Protein AF-A0A6B9GBS0-F1 (afdb_monomer)

Structure (mmCIF, N/CA/C/O backbone):
data_AF-A0A6B9GBS0-F1
#
_entry.id   AF-A0A6B9GBS0-F1
#
loop_
_atom_site.group_PDB
_atom_site.id
_atom_site.type_symbol
_atom_site.label_atom_id
_atom_site.label_alt_id
_atom_site.label_comp_id
_atom_site.label_asym_id
_atom_site.label_entity_id
_atom_site.label_seq_id
_atom_site.pdbx_PDB_ins_code
_atom_site.Cartn_x
_atom_site.Cartn_y
_atom_site.Cartn_z
_atom_site.occupancy
_atom_site.B_iso_or_equiv
_atom_site.auth_seq_id
_atom_site.auth_comp_id
_atom_site.auth_asym_id
_atom_site.auth_atom_id
_atom_site.pdbx_PDB_model_num
ATOM 1 N N . MET A 1 1 ? -12.968 0.419 12.316 1.00 88.00 1 MET A N 1
ATOM 2 C CA . MET A 1 1 ? -11.744 0.053 11.575 1.00 88.00 1 MET A CA 1
ATOM 3 C C . MET A 1 1 ? -10.545 0.615 12.312 1.00 88.00 1 MET A C 1
ATOM 5 O O . MET A 1 1 ? -10.670 1.664 12.937 1.00 88.00 1 MET A O 1
ATOM 9 N N . LYS A 1 2 ? -9.431 -0.111 12.292 1.00 95.75 2 LYS A N 1
ATOM 10 C CA . LYS A 1 2 ? -8.123 0.357 12.759 1.00 95.75 2 LYS A CA 1
ATOM 11 C C . LYS A 1 2 ? -7.434 1.111 11.619 1.00 95.75 2 LYS A C 1
ATOM 13 O O . LYS A 1 2 ? -7.877 1.003 10.473 1.00 95.75 2 LYS A O 1
ATOM 18 N N . ALA A 1 3 ? -6.403 1.883 11.944 1.00 97.06 3 ALA A N 1
ATOM 19 C CA . ALA A 1 3 ? -5.655 2.656 10.966 1.00 97.06 3 ALA A CA 1
ATOM 20 C C . ALA A 1 3 ? -4.155 2.382 11.066 1.00 97.06 3 ALA A C 1
ATOM 22 O O . ALA A 1 3 ? -3.639 2.110 12.152 1.00 97.06 3 ALA A O 1
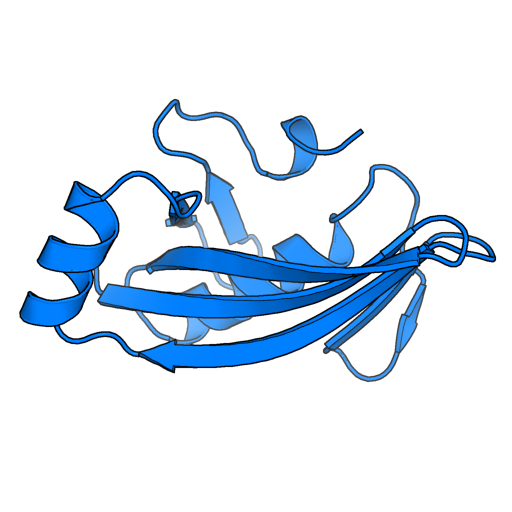ATOM 23 N N . TRP A 1 4 ? -3.479 2.485 9.929 1.00 98.06 4 TRP A N 1
ATOM 24 C CA . TRP A 1 4 ? -2.036 2.357 9.809 1.00 98.06 4 TRP A CA 1
ATOM 25 C C . TRP A 1 4 ? -1.488 3.478 8.938 1.00 98.06 4 TRP A C 1
ATOM 27 O O . TRP A 1 4 ? -2.106 3.844 7.939 1.00 98.06 4 TRP A O 1
ATOM 37 N N . LEU A 1 5 ? -0.322 3.998 9.309 1.00 97.38 5 LEU A N 1
ATOM 38 C CA . LEU A 1 5 ? 0.506 4.797 8.418 1.00 97.38 5 LEU A CA 1
ATOM 39 C C . LEU A 1 5 ? 1.394 3.841 7.632 1.00 97.38 5 LEU A C 1
ATOM 41 O O . LEU A 1 5 ? 2.145 3.067 8.231 1.00 97.38 5 LEU A O 1
ATOM 45 N N . VAL A 1 6 ? 1.298 3.895 6.311 1.00 97.81 6 VAL A N 1
ATOM 46 C CA . VAL A 1 6 ? 2.058 3.032 5.409 1.00 97.81 6 VAL A CA 1
ATOM 47 C C . VAL A 1 6 ? 2.950 3.885 4.530 1.00 97.81 6 VAL A C 1
ATOM 49 O O . VAL A 1 6 ? 2.511 4.917 4.023 1.00 97.81 6 VAL A O 1
ATOM 52 N N . SER A 1 7 ? 4.187 3.435 4.345 1.00 97.62 7 SER A N 1
ATOM 53 C CA . SER A 1 7 ? 5.158 4.067 3.461 1.00 97.62 7 SER A CA 1
ATOM 54 C C . SER A 1 7 ? 5.599 3.108 2.365 1.00 97.62 7 SER A C 1
ATOM 56 O O . SER A 1 7 ? 5.848 1.922 2.609 1.00 97.62 7 SER A O 1
ATOM 58 N N . PHE A 1 8 ? 5.758 3.663 1.171 1.00 97.19 8 PHE A N 1
ATOM 59 C CA . PHE A 1 8 ? 6.397 3.025 0.035 1.00 97.19 8 PHE A CA 1
ATOM 60 C C . PHE A 1 8 ? 7.541 3.906 -0.455 1.00 97.19 8 PHE A C 1
ATOM 62 O O . PHE A 1 8 ? 7.403 5.126 -0.518 1.00 97.19 8 PHE A O 1
ATOM 69 N N . LEU A 1 9 ? 8.654 3.300 -0.846 1.00 96.88 9 LEU A N 1
ATOM 70 C CA . LEU A 1 9 ? 9.625 3.954 -1.711 1.00 96.88 9 LEU A CA 1
ATOM 71 C C . LEU A 1 9 ? 9.214 3.654 -3.150 1.00 96.88 9 LEU A C 1
ATOM 73 O O . LEU A 1 9 ? 8.937 2.506 -3.484 1.00 96.88 9 LEU A O 1
ATOM 77 N N . VAL A 1 10 ? 9.162 4.676 -3.990 1.00 95.81 10 VAL A N 1
ATOM 78 C CA . VAL A 1 10 ? 8.784 4.544 -5.395 1.00 95.81 10 VAL A CA 1
ATOM 79 C C . VAL A 1 10 ? 9.874 5.169 -6.240 1.00 95.81 10 VAL A C 1
ATOM 81 O O . VAL A 1 10 ? 10.184 6.351 -6.078 1.00 95.81 10 VAL A O 1
ATOM 84 N N . GLU A 1 11 ? 10.446 4.382 -7.141 1.00 95.31 11 GLU A N 1
ATOM 85 C CA . GLU A 1 11 ? 11.258 4.889 -8.236 1.00 95.31 11 GLU A CA 1
ATOM 86 C C . GLU A 1 11 ? 10.396 4.980 -9.491 1.00 95.31 11 GLU A C 1
ATOM 88 O O . GLU A 1 11 ? 9.740 4.018 -9.887 1.00 95.31 11 GLU A O 1
ATOM 93 N N . TRP A 1 12 ? 10.410 6.144 -10.130 1.00 93.06 12 TRP A N 1
ATOM 94 C CA . TRP A 1 12 ? 9.787 6.356 -11.428 1.00 93.06 12 TRP A CA 1
ATOM 95 C C . TRP A 1 12 ?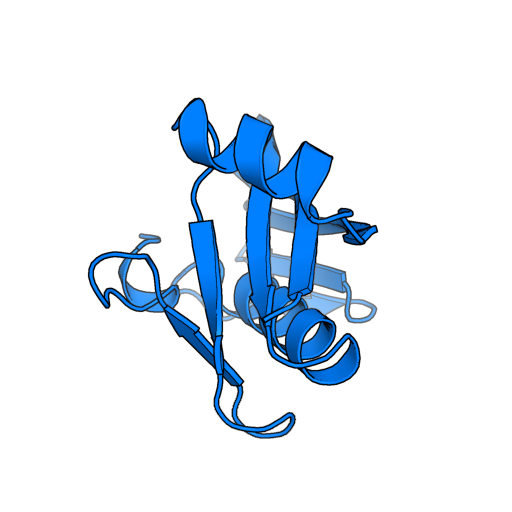 10.779 7.034 -12.358 1.00 93.06 12 TRP A C 1
ATOM 97 O O . TRP A 1 12 ? 11.181 8.177 -12.128 1.00 93.06 12 TRP A O 1
ATOM 107 N N . GLN A 1 13 ? 11.176 6.331 -13.418 1.00 91.88 13 GLN A N 1
ATOM 108 C CA . GLN A 1 13 ? 12.103 6.833 -14.436 1.00 91.88 13 GLN A CA 1
ATOM 109 C C . GLN A 1 13 ? 13.414 7.388 -13.837 1.00 91.88 13 GLN A C 1
ATOM 111 O O . GLN A 1 13 ? 13.931 8.411 -14.288 1.00 91.88 13 GLN A O 1
ATOM 116 N N . GLY A 1 14 ? 13.951 6.709 -12.816 1.00 90.19 14 GLY A N 1
ATOM 117 C CA . GLY A 1 14 ? 15.190 7.090 -12.128 1.00 90.19 14 GLY A CA 1
ATOM 118 C C . GLY A 1 14 ? 15.040 8.173 -11.052 1.00 90.19 14 GLY A C 1
ATOM 119 O O . GLY A 1 14 ? 16.048 8.660 -10.538 1.00 90.19 14 GLY A O 1
ATOM 120 N N . VAL A 1 15 ? 13.812 8.574 -10.708 1.00 94.19 15 VAL A N 1
ATOM 121 C CA . VAL A 1 15 ? 13.532 9.492 -9.594 1.00 94.19 15 VAL A CA 1
ATOM 122 C C . VAL A 1 15 ? 12.911 8.717 -8.440 1.00 94.19 15 VAL A C 1
ATOM 124 O O . VAL A 1 15 ? 11.830 8.154 -8.589 1.00 94.19 15 VAL A O 1
ATOM 127 N N . CYS A 1 16 ? 13.571 8.726 -7.281 1.00 95.19 16 CYS A N 1
ATOM 128 C CA . CYS A 1 16 ? 13.066 8.103 -6.060 1.00 95.19 16 CYS A CA 1
ATOM 129 C C . CYS A 1 16 ? 12.246 9.096 -5.226 1.00 95.19 16 CYS A C 1
ATOM 131 O O . CYS A 1 16 ? 12.659 10.239 -5.018 1.00 95.19 16 CYS A O 1
ATOM 133 N N . SER A 1 17 ? 11.118 8.638 -4.692 1.00 95.31 17 SER A N 1
ATOM 134 C CA . SER A 1 17 ? 10.256 9.404 -3.791 1.00 95.31 17 SER A CA 1
ATOM 135 C C . SER A 1 17 ? 9.613 8.500 -2.744 1.00 95.31 17 SER A C 1
ATOM 137 O O . SER A 1 17 ? 9.385 7.318 -2.996 1.00 95.31 17 SER A O 1
ATOM 139 N N . GLU A 1 18 ? 9.333 9.048 -1.563 1.00 96.19 18 GLU A N 1
ATOM 140 C CA . GLU A 1 18 ? 8.602 8.334 -0.517 1.00 96.19 18 GLU A CA 1
ATOM 141 C C . GLU A 1 18 ? 7.113 8.691 -0.592 1.00 96.19 18 GLU A C 1
ATOM 143 O O . GLU A 1 18 ? 6.735 9.863 -0.641 1.00 96.19 18 GLU A O 1
ATOM 148 N N . HIS A 1 19 ? 6.268 7.666 -0.625 1.00 95.50 19 HIS A N 1
ATOM 149 C CA . HIS A 1 19 ? 4.820 7.774 -0.690 1.00 95.50 19 HIS A CA 1
ATOM 150 C C . HIS A 1 19 ? 4.204 7.272 0.607 1.00 95.50 19 HIS A C 1
ATOM 152 O O . HIS A 1 19 ? 4.311 6.093 0.937 1.00 95.50 19 HIS A O 1
ATOM 158 N N . HIS A 1 20 ? 3.516 8.167 1.309 1.00 95.88 20 HIS A N 1
ATOM 159 C CA . HIS A 1 20 ? 2.834 7.863 2.558 1.00 95.88 20 HIS A CA 1
ATOM 160 C C . HIS A 1 20 ? 1.322 7.851 2.359 1.00 95.88 20 HIS A C 1
ATOM 162 O O . HIS A 1 20 ? 0.768 8.772 1.758 1.00 95.88 20 HIS A O 1
ATOM 168 N N . VAL A 1 21 ? 0.653 6.839 2.903 1.00 95.62 21 VAL A N 1
ATOM 169 C CA . VAL A 1 21 ? -0.807 6.702 2.858 1.00 95.62 21 VAL A CA 1
ATOM 170 C C . VAL A 1 21 ? -1.353 6.257 4.210 1.00 95.62 21 VAL A C 1
ATOM 172 O O . VAL A 1 21 ? -0.670 5.593 4.993 1.00 95.62 21 VAL A O 1
ATOM 175 N N . LEU A 1 22 ? -2.607 6.612 4.481 1.00 96.88 22 LEU A N 1
ATOM 176 C CA . LEU A 1 22 ? -3.365 6.049 5.591 1.00 96.88 22 LEU A CA 1
ATOM 177 C C . LEU A 1 22 ? -4.162 4.848 5.099 1.00 96.88 22 LEU A C 1
ATOM 179 O O . LEU A 1 22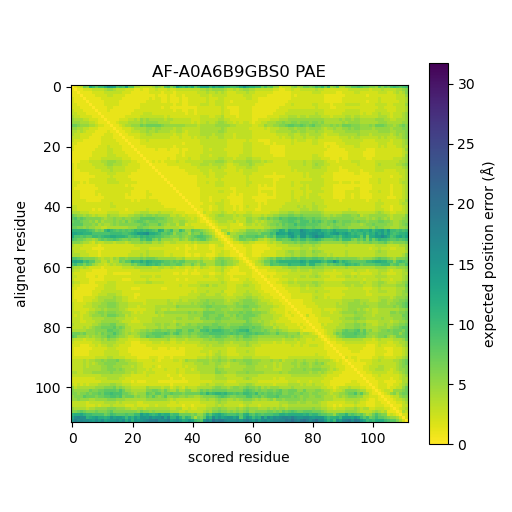 ? -4.965 4.963 4.176 1.00 96.88 22 LEU A O 1
ATOM 183 N N . ILE A 1 23 ? -3.979 3.710 5.759 1.00 97.56 23 ILE A N 1
ATOM 184 C CA . ILE A 1 23 ? -4.740 2.492 5.498 1.00 97.56 23 ILE A CA 1
ATOM 185 C C . ILE A 1 23 ? -5.741 2.274 6.619 1.00 97.56 23 ILE A C 1
ATOM 187 O O . ILE A 1 23 ? -5.368 2.264 7.790 1.00 97.56 23 ILE A O 1
ATOM 191 N N . ARG A 1 24 ? -7.011 2.064 6.271 1.00 97.31 24 ARG A N 1
ATOM 192 C CA . ARG A 1 24 ? -8.070 1.630 7.186 1.00 97.31 24 ARG A CA 1
ATOM 193 C C . ARG A 1 24 ? -8.459 0.192 6.900 1.00 97.31 24 ARG A C 1
ATOM 195 O O . ARG A 1 24 ? -8.726 -0.156 5.763 1.00 97.31 24 ARG A O 1
ATOM 202 N N . SER A 1 25 ? -8.538 -0.636 7.934 1.00 97.62 25 SER A N 1
ATOM 203 C CA . SER A 1 25 ? -8.933 -2.045 7.803 1.00 97.62 25 SER A CA 1
ATOM 204 C C . SER A 1 25 ? -9.561 -2.570 9.097 1.00 97.62 25 SER A C 1
ATOM 206 O O . SER A 1 25 ? -9.553 -1.900 10.138 1.00 97.62 25 SER A O 1
ATOM 208 N N . HIS A 1 26 ? -10.144 -3.764 9.047 1.00 95.62 26 HIS A N 1
ATOM 209 C CA . HIS A 1 26 ? -10.707 -4.435 10.222 1.00 95.62 26 HIS A CA 1
ATOM 210 C C . HIS A 1 26 ? -9.611 -4.947 11.165 1.00 95.62 26 HIS A C 1
ATOM 212 O O . HIS A 1 26 ? -9.684 -4.737 12.382 1.00 95.62 26 HIS A O 1
ATOM 218 N N . ASP A 1 27 ? -8.562 -5.535 10.600 1.00 96.06 27 ASP A N 1
ATOM 219 C CA . ASP A 1 27 ? -7.443 -6.142 11.311 1.00 96.06 27 ASP A CA 1
ATOM 220 C C . ASP A 1 27 ? -6.128 -5.961 10.535 1.00 96.06 27 ASP A C 1
ATOM 222 O O . ASP A 1 27 ? -6.103 -5.379 9.449 1.00 96.06 27 ASP A O 1
ATOM 226 N N . SER A 1 28 ? -5.023 -6.369 11.162 1.00 96.25 28 SER A N 1
ATOM 227 C CA . SER A 1 28 ? -3.680 -6.222 10.599 1.00 96.25 28 SER A CA 1
ATOM 228 C C . SER A 1 28 ? -3.434 -7.149 9.418 1.00 96.25 28 SER A C 1
ATOM 230 O O . SER A 1 28 ? -2.777 -6.725 8.481 1.00 96.25 28 SER A O 1
ATOM 232 N N . GLU A 1 29 ? -3.985 -8.364 9.432 1.00 96.81 29 GLU A N 1
ATOM 233 C CA . GLU A 1 29 ? -3.795 -9.343 8.357 1.00 96.81 29 GLU A CA 1
ATOM 234 C C . GLU A 1 29 ? -4.382 -8.815 7.047 1.00 96.81 29 GLU A C 1
ATOM 236 O O . GLU A 1 29 ? -3.694 -8.741 6.029 1.00 96.81 29 GLU A O 1
ATOM 241 N N . LEU A 1 30 ? -5.628 -8.343 7.088 1.00 97.50 30 LEU A N 1
ATOM 242 C CA . LEU A 1 30 ? -6.271 -7.766 5.918 1.00 97.50 30 LEU A CA 1
ATOM 243 C C . LEU A 1 30 ? -5.581 -6.467 5.482 1.00 97.50 30 LEU A C 1
ATOM 245 O O . LEU A 1 30 ? -5.462 -6.208 4.289 1.00 97.50 30 LEU A O 1
ATOM 249 N N . ALA A 1 31 ? -5.109 -5.649 6.428 1.00 97.62 31 ALA A N 1
ATOM 250 C CA . ALA A 1 31 ? -4.360 -4.438 6.098 1.00 97.62 31 ALA A CA 1
ATOM 251 C C . ALA A 1 31 ? -3.030 -4.748 5.388 1.00 97.62 31 ALA A C 1
ATOM 253 O O . ALA A 1 31 ? -2.737 -4.119 4.375 1.00 97.62 31 ALA A O 1
ATOM 254 N N . GLU A 1 32 ? -2.261 -5.724 5.875 1.00 96.50 32 GLU A N 1
ATOM 255 C CA . GLU A 1 32 ? -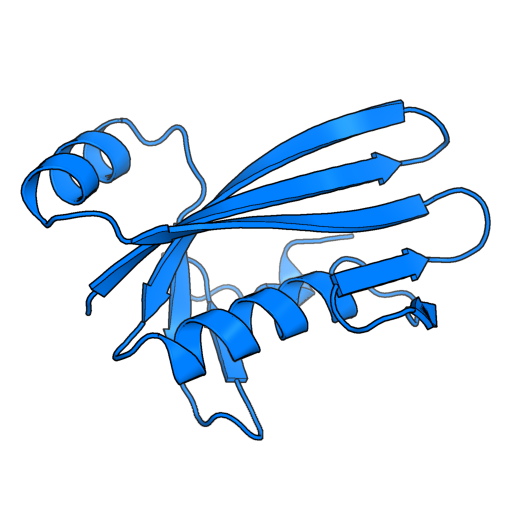0.998 -6.159 5.269 1.00 96.50 32 GLU A CA 1
ATOM 256 C C . GLU A 1 32 ? -1.229 -6.680 3.853 1.00 96.50 32 GLU A C 1
ATOM 258 O O . GLU A 1 32 ? -0.603 -6.206 2.909 1.00 96.50 32 GLU A O 1
ATOM 263 N N . VAL A 1 33 ? -2.191 -7.586 3.676 1.00 96.44 33 VAL A N 1
ATOM 264 C CA . VAL A 1 33 ? -2.546 -8.108 2.353 1.00 96.44 33 VAL A CA 1
ATOM 265 C C . VAL A 1 33 ? -2.981 -6.986 1.405 1.00 96.44 33 VAL A C 1
ATOM 267 O O . VAL A 1 33 ? -2.568 -6.973 0.247 1.00 96.44 33 VAL A O 1
ATOM 270 N N . GLY A 1 34 ? -3.774 -6.022 1.881 1.00 96.75 34 GLY A N 1
ATOM 271 C CA . GLY A 1 34 ? -4.163 -4.857 1.086 1.00 96.75 34 GLY A CA 1
ATOM 272 C C . GLY A 1 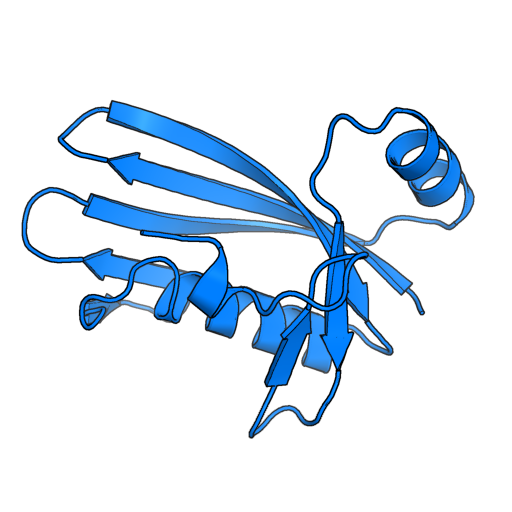34 ? -2.970 -4.010 0.650 1.00 96.75 34 GLY A C 1
ATOM 273 O O . GLY A 1 34 ? -2.898 -3.604 -0.504 1.00 96.75 34 GLY A O 1
ATOM 274 N N . VAL A 1 35 ? -2.000 -3.788 1.536 1.00 96.62 35 VAL A N 1
ATOM 275 C CA . VAL A 1 35 ? -0.756 -3.060 1.234 1.00 96.62 35 VAL A CA 1
ATOM 276 C C . VAL A 1 35 ? 0.092 -3.805 0.201 1.00 96.62 35 VAL A C 1
ATOM 278 O O . VAL A 1 35 ? 0.590 -3.188 -0.742 1.00 96.62 35 VAL A O 1
ATOM 281 N N . MET A 1 36 ? 0.213 -5.129 0.326 1.00 95.50 36 MET A N 1
ATOM 282 C CA . MET A 1 36 ? 0.910 -5.953 -0.667 1.00 95.50 36 MET A CA 1
ATOM 283 C C . MET A 1 36 ? 0.203 -5.913 -2.022 1.00 95.50 36 MET A C 1
ATOM 285 O O . MET A 1 36 ? 0.851 -5.806 -3.061 1.00 95.50 36 MET A O 1
ATOM 289 N N . HIS A 1 37 ? -1.132 -5.951 -2.017 1.00 95.19 37 HIS A N 1
ATOM 290 C CA . HIS A 1 37 ? -1.934 -5.774 -3.223 1.00 95.19 37 HIS A CA 1
ATOM 291 C C . HIS A 1 37 ? -1.642 -4.422 -3.870 1.00 95.19 37 HIS A C 1
ATOM 293 O O . HIS A 1 37 ? -1.259 -4.393 -5.034 1.00 95.19 37 HIS A O 1
ATOM 299 N N . MET A 1 38 ? -1.689 -3.319 -3.113 1.00 95.69 38 MET A N 1
ATOM 300 C CA . MET A 1 38 ? -1.362 -1.984 -3.633 1.00 95.69 38 MET A CA 1
ATOM 301 C C . MET A 1 38 ? 0.003 -1.935 -4.323 1.00 95.69 38 MET A C 1
ATOM 303 O O . MET A 1 38 ? 0.116 -1.345 -5.395 1.00 95.69 38 MET A O 1
ATOM 307 N N . GLY A 1 39 ? 1.020 -2.566 -3.728 1.00 94.94 39 GLY A N 1
ATOM 308 C CA . GLY A 1 39 ? 2.355 -2.682 -4.310 1.00 94.94 39 GLY A CA 1
ATOM 309 C C . GLY A 1 39 ? 2.378 -3.458 -5.628 1.00 94.94 39 GLY A C 1
ATOM 310 O O . GLY A 1 39 ? 2.964 -2.989 -6.600 1.00 94.94 39 GLY A O 1
ATOM 311 N N . ARG A 1 40 ? 1.686 -4.604 -5.698 1.00 93.50 40 ARG A N 1
ATOM 312 C CA . ARG A 1 40 ? 1.581 -5.447 -6.908 1.00 93.50 40 ARG A CA 1
ATOM 313 C C . ARG A 1 40 ? 0.913 -4.745 -8.080 1.00 93.50 40 ARG A C 1
ATOM 315 O O . ARG A 1 40 ? 1.313 -4.946 -9.221 1.00 93.50 40 ARG A O 1
ATOM 322 N N . VAL A 1 41 ? -0.120 -3.961 -7.795 1.00 93.62 41 VAL A N 1
ATOM 323 C CA . VAL A 1 41 ? -0.929 -3.256 -8.799 1.00 93.62 41 VAL A CA 1
ATOM 324 C C . VAL A 1 41 ? -0.670 -1.750 -8.778 1.00 93.62 41 VAL A C 1
ATOM 326 O O . VAL A 1 41 ? -1.553 -0.956 -9.091 1.00 93.62 41 VAL A O 1
ATOM 329 N N . TRP A 1 42 ? 0.542 -1.342 -8.387 1.00 94.00 42 TRP A N 1
ATOM 330 C CA . TRP A 1 42 ? 0.909 0.072 -8.307 1.00 94.00 42 TRP A CA 1
ATOM 331 C C . TRP A 1 42 ? 0.840 0.777 -9.662 1.00 94.00 42 TRP A C 1
ATOM 333 O O . TRP A 1 42 ? 0.470 1.943 -9.719 1.00 94.00 42 TRP A O 1
ATOM 343 N N . TRP A 1 43 ? 1.160 0.069 -10.745 1.00 91.62 43 TRP A N 1
ATOM 344 C CA . TRP A 1 43 ? 0.895 0.492 -12.120 1.00 91.62 43 TRP A CA 1
ATOM 345 C C . TRP A 1 43 ? 0.120 -0.587 -12.867 1.00 91.62 43 TRP A C 1
ATOM 347 O O . TRP A 1 43 ? 0.090 -1.748 -12.462 1.00 91.62 43 TRP A O 1
ATOM 357 N N . ARG A 1 44 ? -0.478 -0.212 -14.004 1.00 86.69 44 ARG A N 1
ATOM 358 C CA . ARG A 1 44 ? -1.237 -1.147 -14.853 1.00 86.69 44 ARG A CA 1
ATOM 359 C C . ARG A 1 44 ? -0.380 -2.213 -15.536 1.00 86.69 44 ARG A C 1
ATOM 361 O O . ARG A 1 44 ? -0.924 -3.182 -16.062 1.00 86.69 44 ARG A O 1
ATOM 368 N N . SER A 1 45 ? 0.934 -2.019 -15.602 1.00 86.38 45 SER A N 1
ATOM 369 C CA . SER A 1 45 ? 1.851 -3.030 -16.119 1.00 86.38 45 SER A CA 1
ATOM 370 C C . SER A 1 45 ? 2.004 -4.187 -15.137 1.00 86.38 45 SER A C 1
ATOM 372 O O . SER A 1 45 ? 1.901 -4.019 -13.927 1.00 86.38 45 SER A O 1
ATOM 374 N N . GLU A 1 46 ? 2.285 -5.375 -15.667 1.00 87.38 46 GLU A N 1
ATOM 375 C CA . GLU A 1 46 ? 2.558 -6.541 -14.834 1.00 87.38 46 GLU A CA 1
ATOM 376 C C . GLU A 1 46 ? 3.828 -6.313 -14.004 1.00 87.38 46 GLU A C 1
ATOM 378 O O . GLU A 1 46 ? 4.907 -6.046 -14.547 1.00 87.38 46 GLU A O 1
ATOM 383 N N . ALA A 1 47 ? 3.681 -6.412 -12.684 1.00 91.62 47 ALA A N 1
ATOM 384 C CA . ALA A 1 47 ? 4.791 -6.363 -11.753 1.00 91.62 47 ALA A CA 1
ATOM 385 C C . ALA A 1 47 ? 5.576 -7.673 -11.779 1.00 91.62 47 ALA A C 1
ATOM 387 O O . ALA A 1 47 ? 5.013 -8.766 -11.693 1.00 91.62 47 ALA A O 1
ATOM 388 N N . ARG A 1 48 ? 6.902 -7.566 -11.773 1.00 90.88 48 ARG A N 1
ATOM 389 C CA . ARG A 1 48 ? 7.767 -8.660 -11.345 1.00 90.88 48 ARG A CA 1
ATOM 390 C C . ARG A 1 48 ? 8.041 -8.503 -9.855 1.00 90.88 48 ARG A C 1
ATOM 392 O O . ARG A 1 48 ? 8.733 -7.577 -9.447 1.00 90.88 48 ARG A O 1
ATOM 399 N N . GLU A 1 49 ? 7.515 -9.425 -9.063 1.00 85.81 49 GLU A N 1
ATOM 400 C CA . GLU A 1 49 ? 7.704 -9.442 -7.612 1.00 85.81 49 GLU A CA 1
ATOM 401 C C . GLU A 1 49 ? 9.048 -10.066 -7.215 1.00 85.81 49 GLU A C 1
ATOM 403 O O . GLU A 1 49 ? 9.474 -11.080 -7.778 1.00 85.81 49 GLU A O 1
ATOM 408 N N . SER A 1 50 ? 9.689 -9.476 -6.209 1.00 80.81 50 SER A N 1
ATOM 409 C CA . SER A 1 50 ? 10.805 -10.055 -5.465 1.00 80.81 50 SER A CA 1
ATOM 410 C C . SER A 1 50 ? 10.506 -9.941 -3.974 1.00 80.81 50 SER A C 1
ATOM 412 O O . SER A 1 50 ? 10.108 -8.883 -3.496 1.00 80.81 50 SER A O 1
ATOM 414 N N . ASP A 1 51 ? 10.697 -11.032 -3.236 1.00 79.06 51 ASP A N 1
ATOM 415 C CA . ASP A 1 51 ? 10.639 -11.067 -1.765 1.00 79.06 51 ASP A CA 1
ATOM 416 C C . ASP A 1 51 ? 9.339 -10.542 -1.120 1.00 79.06 51 ASP A C 1
ATOM 418 O O . ASP A 1 51 ? 9.307 -10.224 0.065 1.00 79.06 51 ASP A O 1
ATOM 422 N N . GLY A 1 52 ? 8.242 -10.469 -1.878 1.00 83.62 52 GLY A N 1
ATOM 423 C CA . GLY A 1 52 ? 6.916 -10.113 -1.374 1.00 83.62 52 GLY A CA 1
ATOM 424 C C . GLY A 1 52 ? 6.683 -8.627 -1.107 1.00 83.62 52 GLY A C 1
ATOM 425 O O . GLY A 1 52 ? 5.533 -8.218 -1.092 1.00 83.62 52 GLY A O 1
ATOM 426 N N . CYS A 1 53 ? 7.724 -7.816 -0.924 1.00 91.38 53 CYS A N 1
ATOM 427 C CA . CYS A 1 53 ? 7.622 -6.386 -0.599 1.00 91.38 53 CYS A CA 1
ATOM 428 C C . CYS A 1 53 ? 8.275 -5.465 -1.639 1.00 91.38 53 CYS A C 1
ATOM 430 O O . CYS A 1 53 ? 8.371 -4.256 -1.414 1.00 91.38 53 CYS A O 1
ATOM 432 N N . TYR A 1 54 ? 8.745 -6.031 -2.753 1.00 95.38 54 TYR A N 1
ATOM 433 C CA . TYR A 1 54 ? 9.383 -5.309 -3.843 1.00 95.38 54 TYR A CA 1
ATOM 434 C C . TYR A 1 54 ? 8.774 -5.701 -5.192 1.00 95.38 54 TYR A C 1
ATOM 436 O O . TYR A 1 54 ? 8.679 -6.885 -5.525 1.00 95.38 54 TYR A O 1
ATOM 444 N N . TRP A 1 55 ? 8.390 -4.701 -5.983 1.00 95.81 55 TRP A N 1
ATOM 445 C CA . TRP A 1 55 ? 7.740 -4.875 -7.277 1.00 95.81 55 TRP A CA 1
ATOM 446 C C . TRP A 1 55 ? 8.421 -4.032 -8.349 1.00 95.81 55 TRP A C 1
ATOM 448 O O . TRP A 1 55 ? 8.430 -2.804 -8.272 1.00 95.81 55 TRP A O 1
ATOM 458 N N . CYS A 1 56 ? 8.949 -4.706 -9.370 1.00 94.56 56 CYS A N 1
ATOM 459 C CA . CYS A 1 56 ? 9.538 -4.072 -10.542 1.00 94.56 56 CYS A CA 1
ATOM 460 C C . CYS A 1 56 ? 8.522 -3.965 -11.673 1.00 94.56 56 CYS A C 1
ATOM 462 O O . CYS A 1 56 ? 7.937 -4.963 -12.097 1.00 94.56 56 CYS A O 1
ATOM 464 N N . PHE A 1 57 ? 8.405 -2.780 -12.253 1.00 92.81 57 PHE A N 1
ATOM 465 C CA . PHE A 1 57 ? 7.515 -2.484 -13.366 1.00 92.81 57 PHE A CA 1
ATOM 466 C C . PHE A 1 57 ? 8.340 -2.073 -14.589 1.00 92.81 57 PHE A C 1
ATOM 468 O O . PHE A 1 57 ? 8.640 -0.907 -14.842 1.00 92.81 57 PHE A O 1
ATOM 475 N N . GLY A 1 58 ? 8.726 -3.061 -15.395 1.00 88.25 58 GLY A N 1
ATOM 476 C CA . GLY A 1 58 ? 9.590 -2.828 -16.551 1.00 88.25 58 GLY A CA 1
ATOM 477 C C . GLY A 1 58 ? 11.059 -2.655 -16.153 1.00 88.25 58 GLY A C 1
ATOM 478 O O . GLY A 1 58 ? 11.613 -3.520 -15.483 1.00 88.25 58 GLY A O 1
ATOM 479 N N . ARG A 1 59 ? 11.729 -1.605 -16.654 1.00 82.75 59 ARG A N 1
ATOM 480 C CA . ARG A 1 59 ? 13.187 -1.414 -16.472 1.00 82.75 59 ARG A CA 1
ATOM 481 C C . ARG A 1 59 ? 13.592 -0.280 -15.530 1.00 82.75 59 ARG A C 1
ATOM 483 O O . ARG A 1 59 ? 14.763 -0.231 -15.174 1.00 82.75 59 ARG A O 1
ATOM 490 N N . CYS A 1 60 ? 12.695 0.656 -15.228 1.00 85.62 60 CYS A N 1
ATOM 491 C CA . CYS A 1 60 ? 13.050 1.916 -14.559 1.00 85.62 60 CYS A CA 1
ATOM 492 C C . CYS A 1 60 ? 12.001 2.376 -13.539 1.00 85.62 60 CYS A C 1
ATOM 494 O O . CYS A 1 60 ? 12.019 3.543 -13.153 1.00 85.62 60 CYS A O 1
ATOM 496 N N . ASN A 1 61 ? 11.050 1.506 -13.192 1.00 93.25 61 ASN A N 1
ATOM 497 C CA . ASN A 1 61 ? 9.984 1.827 -12.258 1.00 93.25 61 ASN A CA 1
ATOM 498 C C . ASN A 1 61 ? 9.886 0.708 -11.238 1.00 93.25 61 ASN A C 1
ATOM 500 O O . ASN A 1 61 ? 9.760 -0.455 -11.618 1.00 93.25 61 ASN A O 1
ATOM 504 N N . ASP A 1 62 ? 9.908 1.074 -9.973 1.00 94.81 62 ASP A N 1
ATOM 505 C CA . ASP A 1 62 ? 10.066 0.141 -8.877 1.00 94.81 62 ASP A CA 1
ATOM 506 C C . ASP A 1 62 ? 9.289 0.644 -7.659 1.00 94.81 62 ASP A C 1
ATOM 508 O O . ASP A 1 62 ? 9.201 1.849 -7.412 1.00 94.81 62 ASP A O 1
ATOM 512 N N . VAL A 1 63 ? 8.711 -0.281 -6.897 1.00 95.94 63 VAL A N 1
ATOM 513 C CA . VAL A 1 63 ? 7.957 0.013 -5.674 1.00 95.94 63 VAL A CA 1
ATOM 514 C C . VAL A 1 63 ? 8.440 -0.902 -4.573 1.00 95.94 63 VAL A C 1
ATOM 516 O O . VAL A 1 63 ? 8.414 -2.122 -4.721 1.00 95.94 63 VAL A O 1
ATOM 519 N N . TRP A 1 64 ? 8.821 -0.320 -3.445 1.00 96.25 64 TRP A N 1
ATOM 520 C CA . TRP A 1 64 ? 9.186 -1.049 -2.241 1.00 96.25 64 TRP A CA 1
ATOM 521 C C . TRP A 1 64 ? 8.254 -0.657 -1.112 1.00 96.25 64 TRP A C 1
ATOM 523 O O . TRP A 1 64 ? 8.163 0.516 -0.753 1.00 96.25 64 TRP A O 1
ATOM 533 N N . PHE A 1 65 ? 7.604 -1.637 -0.503 1.00 96.56 65 PHE A N 1
ATOM 534 C CA . PHE A 1 65 ? 6.969 -1.439 0.790 1.00 96.56 65 PHE A CA 1
ATOM 535 C C . PHE A 1 65 ? 8.054 -1.258 1.863 1.00 96.56 65 PHE A C 1
ATOM 537 O O . PHE A 1 65 ? 8.947 -2.097 1.986 1.00 96.56 65 PHE A O 1
ATOM 544 N N . THR A 1 66 ? 7.997 -0.162 2.631 1.00 95.88 66 THR A N 1
ATOM 545 C CA . THR A 1 66 ? 9.038 0.164 3.623 1.00 95.88 66 THR A CA 1
ATOM 546 C C . THR A 1 66 ? 8.556 0.027 5.059 1.00 95.88 66 THR A C 1
ATOM 548 O O . THR A 1 66 ? 9.255 -0.566 5.880 1.00 95.88 66 THR A O 1
ATOM 551 N N . THR A 1 67 ? 7.383 0.568 5.393 1.00 96.31 67 THR A N 1
ATOM 552 C CA . THR A 1 67 ? 6.883 0.544 6.771 1.00 96.31 67 THR A CA 1
ATOM 553 C C . THR A 1 67 ? 5.368 0.497 6.840 1.00 96.31 67 THR A C 1
ATOM 555 O O . THR A 1 67 ? 4.675 1.060 5.993 1.00 96.31 67 THR A O 1
ATOM 558 N N . MET A 1 68 ? 4.863 -0.125 7.903 1.00 97.06 68 MET A N 1
ATOM 559 C CA . MET A 1 68 ? 3.457 -0.120 8.284 1.00 97.06 68 MET A CA 1
ATOM 560 C C . MET A 1 68 ? 3.364 0.024 9.798 1.00 97.06 68 MET A C 1
ATOM 562 O O . MET A 1 68 ? 3.730 -0.876 10.552 1.00 97.06 68 MET A O 1
ATOM 566 N N . LEU A 1 69 ? 2.884 1.179 10.246 1.00 97.00 69 LEU A N 1
ATOM 567 C CA . LEU A 1 69 ? 2.833 1.540 11.656 1.00 97.00 69 LEU A CA 1
ATOM 568 C C . LEU A 1 69 ? 1.377 1.640 12.111 1.00 97.00 69 LEU A C 1
ATOM 570 O O . LEU A 1 69 ? 0.622 2.418 11.526 1.00 97.00 69 LEU A O 1
ATOM 574 N N . PRO A 1 70 ? 0.951 0.883 13.138 1.00 97.12 70 PRO A N 1
ATOM 575 C CA . PRO A 1 70 ? -0.396 1.014 13.676 1.00 97.12 70 PRO A CA 1
ATOM 576 C C . PRO A 1 70 ? -0.568 2.389 14.323 1.00 97.12 70 PRO A C 1
ATOM 578 O O . PRO A 1 70 ? 0.259 2.810 15.129 1.00 97.12 70 PRO A O 1
ATOM 581 N N . LEU A 1 71 ? -1.672 3.061 14.003 1.00 96.25 71 LEU A N 1
ATOM 582 C CA . LEU A 1 71 ? -2.004 4.366 14.558 1.00 96.25 71 LEU A CA 1
ATOM 583 C C . LEU A 1 71 ? -3.085 4.237 15.640 1.00 96.25 71 LEU A C 1
ATOM 585 O O . LEU A 1 71 ? -4.138 3.630 15.404 1.00 96.25 71 LEU A O 1
ATOM 589 N N . PRO A 1 72 ? -2.894 4.842 16.823 1.00 95.06 72 PRO A N 1
ATOM 590 C CA . PRO A 1 72 ? -3.963 4.984 17.794 1.00 95.06 72 PRO A CA 1
ATOM 591 C C . PRO A 1 72 ? -5.059 5.931 17.261 1.00 95.06 72 PRO A C 1
ATOM 593 O O . PRO A 1 72 ? -4.804 6.779 16.395 1.00 95.06 72 PRO A O 1
ATOM 596 N N . PRO A 1 73 ? -6.293 5.852 17.799 1.00 92.38 73 PRO A N 1
ATOM 597 C CA . PRO A 1 73 ? -7.405 6.693 17.348 1.00 92.38 73 PRO A CA 1
ATOM 598 C C . PRO A 1 73 ? -7.130 8.203 17.422 1.00 92.38 73 PRO A C 1
ATOM 600 O O . PRO A 1 73 ? -7.599 8.949 16.565 1.00 92.38 73 PRO A O 1
ATOM 603 N N . SER A 1 74 ? -6.354 8.655 18.413 1.00 92.94 74 SER A N 1
ATOM 604 C CA . SER A 1 74 ? -5.986 10.067 18.582 1.00 92.94 74 SER A CA 1
ATOM 605 C C . SER A 1 74 ? -5.109 10.588 17.443 1.00 92.94 74 SER A C 1
ATOM 607 O O . SER A 1 74 ? -5.389 11.652 16.899 1.00 92.94 74 SER A O 1
ATOM 609 N N . GLU A 1 75 ? -4.079 9.837 17.049 1.00 93.25 75 GLU A N 1
ATOM 610 C CA . GLU A 1 75 ? -3.177 10.214 15.950 1.00 93.25 75 GLU A CA 1
ATOM 611 C C . GLU A 1 75 ? -3.888 10.123 14.604 1.00 93.25 75 GLU A C 1
ATOM 613 O O . GLU A 1 75 ? -3.793 11.031 13.782 1.00 93.25 75 GLU A O 1
ATOM 618 N N . THR A 1 76 ? -4.688 9.072 14.423 1.00 90.69 76 THR A N 1
ATOM 619 C CA . THR A 1 76 ? -5.516 8.889 13.228 1.00 90.69 76 THR A CA 1
ATOM 620 C C . THR A 1 76 ? -6.441 10.088 13.005 1.00 90.69 76 THR A C 1
ATOM 622 O O . THR A 1 76 ? -6.524 10.604 11.895 1.00 90.69 76 THR A O 1
ATOM 625 N N . GLY A 1 77 ? -7.123 10.557 14.058 1.00 89.25 77 GLY A N 1
ATOM 626 C CA . GLY A 1 77 ? -8.023 11.708 13.969 1.00 89.25 77 GLY A CA 1
ATOM 627 C C . GLY A 1 77 ? -7.309 12.994 13.547 1.00 89.25 77 GLY A C 1
ATOM 628 O O . GLY A 1 77 ? -7.835 13.745 12.725 1.00 89.25 77 GLY A O 1
ATOM 629 N N . VAL A 1 78 ? -6.094 13.223 14.055 1.00 90.44 78 VAL A N 1
ATOM 630 C CA . VAL A 1 78 ? -5.262 14.369 13.657 1.00 90.44 78 VAL A CA 1
ATOM 631 C C . VAL A 1 78 ? -4.848 14.251 12.191 1.00 90.44 78 VAL A C 1
ATOM 633 O O . VAL A 1 78 ? -5.070 15.187 11.430 1.00 90.44 78 VAL A O 1
ATOM 636 N N . LEU A 1 79 ? -4.303 13.105 11.775 1.00 90.44 79 LEU A N 1
ATOM 637 C CA . LEU A 1 79 ? -3.798 12.909 10.414 1.00 90.44 79 LEU A CA 1
ATOM 638 C C . LEU A 1 79 ? -4.909 12.990 9.359 1.00 90.44 79 LEU A C 1
ATOM 640 O O . LEU A 1 79 ? -4.750 13.710 8.375 1.00 90.44 79 LEU A O 1
ATOM 644 N N . THR A 1 80 ? -6.060 12.346 9.590 1.00 87.81 80 THR A N 1
ATOM 645 C CA . THR A 1 80 ? -7.220 12.447 8.687 1.00 87.81 80 THR A CA 1
ATOM 646 C C . THR A 1 80 ? -7.707 13.901 8.562 1.00 87.81 80 THR A C 1
ATOM 648 O O . THR A 1 80 ? -8.090 14.329 7.477 1.00 87.81 80 THR A O 1
ATOM 651 N N . SER A 1 81 ? -7.657 14.698 9.639 1.00 88.88 81 SER A N 1
ATOM 652 C CA . SER A 1 81 ? -8.131 16.096 9.620 1.00 88.88 81 SER A CA 1
ATOM 653 C C . SER A 1 81 ? -7.232 17.049 8.827 1.00 88.88 81 SER A C 1
ATOM 655 O O . SER A 1 81 ? -7.677 18.130 8.447 1.00 88.88 81 SER A O 1
ATOM 657 N N . LEU A 1 82 ? -5.970 16.679 8.599 1.00 88.06 82 LEU A N 1
ATOM 658 C CA . LEU A 1 82 ? -4.999 17.517 7.895 1.00 88.06 82 LEU A CA 1
ATOM 659 C C . LEU A 1 82 ? -5.042 17.345 6.367 1.00 88.06 82 LEU A C 1
ATOM 661 O O . LEU A 1 82 ? -4.472 18.173 5.664 1.00 88.06 82 LEU A O 1
ATOM 665 N N . VAL A 1 83 ? -5.715 16.304 5.857 1.00 84.69 83 VAL A N 1
ATOM 666 C CA . VAL A 1 83 ? -5.999 16.085 4.419 1.00 84.69 83 VAL A CA 1
ATOM 667 C C . VAL A 1 83 ? -4.748 16.119 3.515 1.00 84.69 83 VAL A C 1
ATOM 669 O O . VAL A 1 83 ? -4.826 16.464 2.341 1.00 84.69 83 VAL A O 1
ATOM 672 N N . PHE A 1 84 ? -3.572 15.784 4.055 1.00 86.81 84 PHE A N 1
ATOM 673 C CA . PHE A 1 84 ? -2.317 15.732 3.287 1.00 86.81 84 PHE A CA 1
ATOM 674 C C . PHE A 1 84 ? -1.903 14.308 2.899 1.00 86.81 84 PHE A C 1
ATOM 676 O O . PHE A 1 84 ? -1.048 14.146 2.034 1.00 86.81 84 PHE A O 1
ATOM 683 N N . LEU A 1 85 ? -2.477 13.293 3.555 1.00 91.75 85 LEU A N 1
ATOM 684 C CA . LEU A 1 85 ? -2.269 11.885 3.232 1.00 91.75 85 LEU A CA 1
ATOM 685 C C . LEU A 1 85 ? -3.492 11.355 2.502 1.00 91.75 85 LEU A C 1
ATOM 687 O O . LEU A 1 85 ? -4.620 11.553 2.962 1.00 91.75 85 LEU A O 1
ATOM 691 N N . ASP A 1 86 ? -3.250 10.624 1.419 1.00 92.00 86 ASP A N 1
ATOM 692 C CA . ASP A 1 86 ? -4.297 9.838 0.785 1.00 92.00 86 ASP A CA 1
ATOM 693 C C . ASP A 1 86 ? -4.757 8.742 1.751 1.00 92.00 86 ASP A C 1
ATOM 695 O O . ASP A 1 86 ? -3.946 8.052 2.379 1.00 92.00 86 ASP A O 1
ATOM 699 N N . GLU A 1 87 ? -6.072 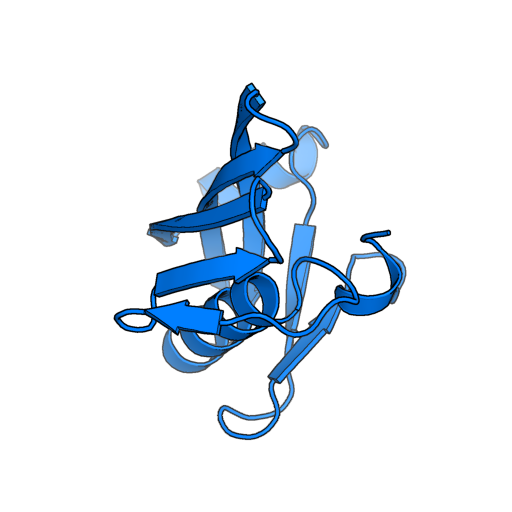8.584 1.868 1.00 94.38 87 GLU A N 1
ATOM 700 C CA . GLU A 1 87 ? -6.687 7.584 2.731 1.00 94.38 87 GLU A CA 1
ATOM 701 C C . GLU A 1 87 ? -7.357 6.493 1.895 1.00 94.38 87 GLU A C 1
ATOM 703 O O . GLU A 1 87 ? -8.184 6.771 1.022 1.00 94.38 87 GLU A O 1
ATOM 708 N N . TRP A 1 88 ? -7.022 5.246 2.215 1.00 96.56 88 TRP A N 1
ATOM 709 C CA . TRP A 1 88 ? -7.502 4.050 1.539 1.00 96.56 88 TRP A CA 1
ATOM 710 C C . TRP A 1 88 ? -8.091 3.077 2.554 1.00 96.56 88 TRP A C 1
ATOM 712 O O . TRP A 1 88 ? -7.543 2.858 3.634 1.00 96.56 88 TRP A O 1
ATOM 722 N N . THR A 1 89 ? -9.220 2.475 2.208 1.00 97.38 89 THR A N 1
ATOM 723 C CA . THR A 1 89 ? -9.880 1.451 3.014 1.00 97.38 89 THR A CA 1
ATOM 724 C C . THR A 1 89 ? -9.681 0.094 2.360 1.00 97.38 89 THR A C 1
ATOM 726 O O . THR A 1 89 ? -10.010 -0.082 1.189 1.00 97.38 89 THR A O 1
ATOM 729 N N . VAL A 1 90 ? -9.175 -0.863 3.133 1.00 97.75 90 VAL A N 1
ATOM 730 C CA . VAL A 1 90 ? -9.028 -2.259 2.737 1.00 97.75 90 VAL A CA 1
ATOM 731 C C . VAL A 1 90 ? -10.204 -3.063 3.277 1.00 97.75 90 VAL A C 1
ATOM 733 O O . VAL A 1 90 ? -10.508 -3.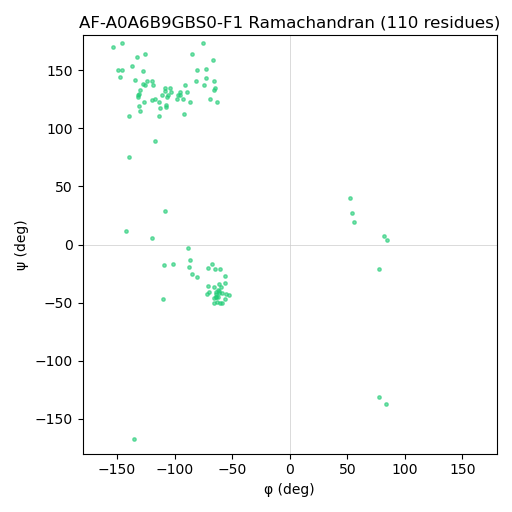052 4.476 1.00 97.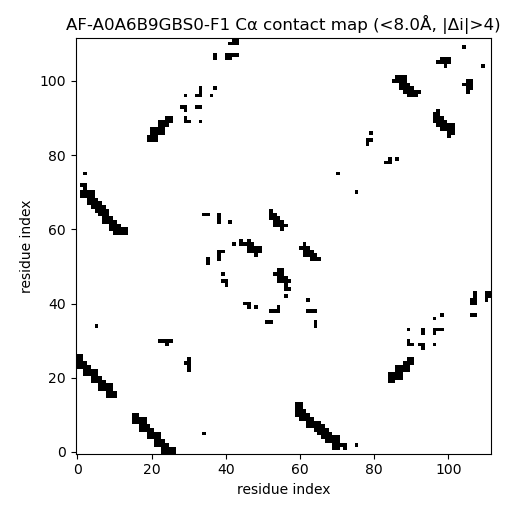75 90 VAL A O 1
ATOM 736 N N . THR A 1 91 ? -10.879 -3.758 2.372 1.00 96.19 91 THR A N 1
ATOM 737 C CA . THR A 1 91 ? -12.010 -4.644 2.660 1.00 96.19 91 THR A CA 1
ATOM 738 C C . THR A 1 91 ? -11.863 -5.959 1.888 1.00 96.19 91 THR A C 1
ATOM 740 O O . THR A 1 91 ? -10.784 -6.260 1.379 1.00 96.19 91 THR A O 1
ATOM 743 N N . GLY A 1 92 ? -12.924 -6.768 1.828 1.00 94.12 92 GLY A N 1
ATOM 744 C CA . GLY A 1 92 ? -12.895 -8.072 1.172 1.00 94.12 92 GLY A CA 1
ATOM 745 C C . GLY A 1 92 ? -12.334 -9.161 2.083 1.00 94.12 92 GLY A C 1
ATOM 746 O O . GLY A 1 92 ? -12.696 -9.247 3.258 1.00 94.12 92 GLY A O 1
ATOM 747 N N . THR A 1 93 ? -11.480 -10.014 1.522 1.00 94.81 93 THR A N 1
ATOM 748 C CA . THR A 1 93 ? -10.860 -11.153 2.219 1.00 94.81 93 THR A CA 1
ATOM 749 C C . THR A 1 93 ? -9.356 -11.184 1.950 1.00 94.81 93 THR A C 1
ATOM 751 O O . THR A 1 93 ? -8.929 -10.598 0.959 1.00 94.81 93 THR A O 1
ATOM 754 N N . PRO A 1 94 ? -8.544 -11.884 2.760 1.00 93.50 94 PRO A N 1
ATOM 755 C CA . PRO A 1 94 ? -7.111 -12.024 2.488 1.00 93.50 94 PRO A CA 1
ATOM 756 C C . PRO A 1 94 ? -6.775 -12.622 1.106 1.00 93.50 94 PRO A C 1
ATOM 758 O O . PRO A 1 94 ? -5.733 -12.315 0.538 1.00 93.50 94 PRO A O 1
ATOM 761 N N . ASP A 1 95 ? -7.654 -13.441 0.523 1.00 93.38 95 ASP A N 1
ATOM 762 C CA . ASP A 1 95 ? -7.436 -13.993 -0.823 1.00 93.38 95 ASP A CA 1
ATOM 763 C C . ASP A 1 95 ? -7.798 -13.000 -1.938 1.00 93.38 95 ASP A C 1
ATOM 765 O O . ASP A 1 95 ? -7.259 -13.060 -3.044 1.00 93.38 95 ASP A O 1
ATOM 769 N N . VAL A 1 96 ? -8.741 -12.098 -1.658 1.00 93.62 96 VAL A N 1
ATOM 770 C CA . VAL A 1 96 ? -9.272 -11.110 -2.604 1.00 93.62 96 VAL A CA 1
ATOM 771 C C . VAL A 1 96 ? -9.463 -9.782 -1.861 1.00 93.62 96 VAL A C 1
ATOM 773 O O . VAL A 1 96 ? -10.589 -9.456 -1.459 1.00 93.62 96 VAL A O 1
ATOM 776 N N . PRO A 1 97 ? -8.368 -9.050 -1.584 1.00 95.38 97 PRO A N 1
ATOM 777 C CA . PRO A 1 97 ? -8.446 -7.752 -0.933 1.00 95.38 97 PRO A CA 1
ATOM 778 C C . PRO A 1 97 ? -9.003 -6.711 -1.905 1.00 95.38 97 PRO A C 1
ATOM 780 O O . PRO A 1 97 ? -8.675 -6.700 -3.089 1.00 95.38 97 PRO A O 1
ATOM 783 N N . GLU A 1 98 ? -9.811 -5.791 -1.390 1.00 95.88 98 GLU A N 1
ATOM 784 C CA . GLU A 1 98 ? -10.280 -4.629 -2.147 1.00 95.88 98 GLU A CA 1
ATOM 785 C C . GLU A 1 98 ? -9.773 -3.355 -1.483 1.00 95.88 98 GLU A C 1
ATOM 787 O O . GLU A 1 98 ? -10.021 -3.142 -0.294 1.00 95.88 98 GLU A O 1
ATOM 792 N N . VAL A 1 99 ? -9.076 -2.509 -2.246 1.00 96.94 99 VAL A N 1
ATOM 793 C CA . VAL A 1 99 ? -8.495 -1.254 -1.756 1.00 96.94 99 VAL A CA 1
ATOM 794 C C . VAL A 1 99 ? -9.190 -0.077 -2.430 1.00 96.94 99 VAL A C 1
ATOM 796 O O . VAL A 1 99 ? -9.021 0.151 -3.628 1.00 96.94 99 VAL A O 1
ATOM 799 N N . CYS A 1 100 ? -9.966 0.676 -1.653 1.00 96.31 100 CYS A N 1
ATOM 800 C CA . CYS A 1 100 ? -10.814 1.754 -2.159 1.00 96.31 100 CYS A CA 1
ATOM 801 C C . CYS A 1 100 ? -10.534 3.080 -1.447 1.00 96.31 100 CYS A C 1
ATOM 803 O O . CYS A 1 100 ? -10.404 3.122 -0.222 1.00 96.31 100 CYS A O 1
ATOM 805 N N . GLY A 1 101 ? -10.473 4.173 -2.203 1.00 92.94 101 GLY A N 1
ATOM 806 C CA . GLY A 1 101 ? -10.351 5.524 -1.661 1.00 92.94 101 GLY A CA 1
ATOM 807 C C . GLY A 1 101 ? -11.672 6.032 -1.075 1.00 92.94 101 GLY A C 1
ATOM 808 O O . GLY A 1 101 ? -12.730 5.420 -1.241 1.00 92.94 101 GLY A O 1
ATOM 809 N N . GLY A 1 102 ? -11.642 7.198 -0.424 1.00 84.38 102 GLY A N 1
ATOM 810 C CA . GLY A 1 102 ? -12.829 7.797 0.210 1.00 84.38 102 GLY A CA 1
ATOM 811 C C . GLY A 1 102 ? -13.999 8.119 -0.738 1.00 84.38 102 GLY A C 1
ATOM 812 O O . GLY A 1 102 ? -15.139 8.219 -0.291 1.00 84.38 102 GLY A O 1
ATOM 813 N N . SER A 1 103 ? -13.745 8.250 -2.044 1.00 83.25 103 SER A N 1
ATOM 814 C CA . SER A 1 103 ? -14.772 8.437 -3.084 1.00 83.25 103 SER A CA 1
ATOM 815 C C . SER A 1 103 ? -15.322 7.123 -3.656 1.00 83.25 103 SER A C 1
ATOM 817 O O . SER A 1 103 ? -16.217 7.158 -4.499 1.00 83.25 103 SER A O 1
ATOM 819 N N . GLY A 1 104 ? -14.792 5.974 -3.225 1.00 85.25 104 GLY A N 1
ATOM 820 C CA . GLY A 1 104 ? -15.106 4.657 -3.778 1.00 85.25 104 GLY A CA 1
ATOM 821 C C . GLY A 1 104 ? -14.297 4.279 -5.022 1.00 85.25 104 GLY A C 1
ATOM 822 O O . GLY A 1 104 ? -14.547 3.216 -5.582 1.00 85.25 104 GLY A O 1
ATOM 823 N N . CYS A 1 105 ? -13.337 5.108 -5.455 1.00 90.75 105 CYS A N 1
ATOM 824 C CA . CYS A 1 105 ? -12.403 4.724 -6.514 1.00 90.75 105 CYS A CA 1
ATOM 825 C C . CYS A 1 105 ? -11.506 3.572 -6.055 1.00 90.75 105 CYS A C 1
ATOM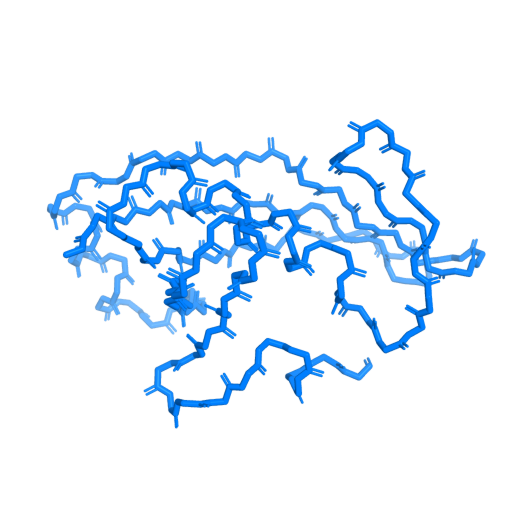 827 O O . CYS A 1 105 ? -11.057 3.547 -4.905 1.00 90.75 105 CYS A O 1
ATOM 829 N N . LYS A 1 106 ? -11.230 2.631 -6.956 1.00 92.62 106 LYS A N 1
ATOM 830 C CA . LYS A 1 106 ? -10.307 1.534 -6.666 1.00 92.62 106 LYS A CA 1
ATOM 831 C C . LYS A 1 106 ? -8.862 1.990 -6.817 1.00 92.62 106 LYS A C 1
ATOM 833 O O . LYS A 1 106 ? -8.564 2.862 -7.635 1.00 92.62 106 LYS A O 1
ATOM 838 N N . TRP A 1 107 ? -7.959 1.392 -6.050 1.00 93.56 107 TRP A N 1
ATOM 839 C CA . TRP A 1 107 ? -6.529 1.684 -6.143 1.00 93.56 107 TRP A CA 1
ATOM 840 C C . TRP A 1 107 ? -5.990 1.497 -7.570 1.00 93.56 107 TRP A C 1
ATOM 842 O O . TRP A 1 107 ? -5.281 2.364 -8.078 1.00 93.56 107 TRP A O 1
ATOM 852 N N . GLU A 1 108 ? -6.407 0.430 -8.256 1.00 89.00 108 GLU A N 1
ATOM 853 C CA . GLU A 1 108 ? -5.988 0.112 -9.630 1.00 89.00 108 GLU A CA 1
ATOM 854 C C . GLU A 1 108 ? -6.456 1.142 -10.667 1.00 89.00 108 GLU A C 1
ATOM 856 O O . GLU A 1 108 ? -5.910 1.233 -11.767 1.00 89.00 108 GLU A O 1
ATOM 861 N N . GLU A 1 109 ? -7.495 1.909 -10.341 1.00 85.88 109 GLU A N 1
ATOM 862 C CA . GLU A 1 109 ? -8.035 2.955 -11.208 1.00 85.88 109 GLU A CA 1
ATOM 863 C C . GLU A 1 109 ? -7.318 4.293 -11.001 1.00 85.88 109 GLU A C 1
ATOM 865 O O . GLU A 1 109 ? -7.392 5.166 -11.864 1.00 85.88 109 GLU A O 1
ATOM 870 N N . PHE A 1 110 ? -6.630 4.462 -9.869 1.00 76.56 110 PHE A N 1
ATOM 871 C CA . PHE A 1 110 ? -6.010 5.724 -9.473 1.00 76.56 110 PHE A CA 1
ATOM 872 C C . PHE A 1 110 ? -4.613 5.938 -10.066 1.00 76.56 110 PHE A C 1
ATOM 874 O O . PHE A 1 110 ? -4.178 7.080 -10.211 1.00 76.56 110 PHE A O 1
ATOM 881 N N . ARG A 1 111 ? -3.894 4.861 -10.398 1.00 69.31 111 ARG A N 1
ATOM 882 C CA . ARG A 1 111 ? -2.517 4.928 -10.898 1.00 69.31 111 ARG A CA 1
ATOM 883 C C . ARG A 1 111 ? -2.465 4.595 -12.394 1.00 69.31 111 ARG A C 1
ATOM 885 O O . ARG A 1 111 ? -2.826 3.491 -12.799 1.00 69.31 111 ARG A O 1
ATOM 892 N N . ASP A 1 112 ? -2.020 5.563 -13.198 1.00 56.34 112 ASP A N 1
ATOM 893 C CA . ASP A 1 112 ? -1.647 5.387 -14.612 1.00 56.34 112 ASP A CA 1
ATOM 894 C C . ASP A 1 112 ? -0.134 5.159 -14.742 1.00 56.34 112 ASP A C 1
ATOM 896 O O . ASP A 1 112 ? 0.646 5.957 -14.166 1.00 56.34 112 ASP A O 1
#

Sequence (112 aa):
MKAWLVSFLVEWQGVCSEHHVLIRSHDSELAEVGVMHMGRVWWRSEARESDGCYWCFGRCNDVWFTTMLPLPPSETGVLTSLVFLDEWTVTGTPDVPEVCGGSGCKWEEFRD

Organism: Pantoea cypripedii (NCBI:txid55209)

Secondary structure (DSSP, 8-state):
-EEEEEEEEEEETTEEEEEEEEEEESSHHHHHHHHHHHHHTSSSSPPEEETTTEEE-TTSEEEEEEEEEEEPHHHHHHHHHH--SEEEEEEEETTEEEEEETTS-BHHHH--

Mean predicted aligned error: 3.64 Å

Nearest PDB structures (foldseek):
  6sgb-assembly1_FQ  TM=2.454E-01  e=2.303E+00  Trypanosoma brucei brucei
  1nhx-assembly1_A  TM=3.718E-01  e=6.183E+00  Homo sapiens
  2rka-assembly2_C  TM=3.751E-01  e=6.945E+00  Rattus norvegicus
  3dt7-assembly1_A  TM=2.052E-01  e=5.834E+00  Rattus norvegicus

Radius of gyration: 13.6 Å; Cα contacts (8 Å, |Δi|>4): 229; chains: 1; bounding box: 30×32×35 Å

Foldseek 3Di:
DWKKWWWKWKWDQNDTDIAIAIEAEPDDLLRLLVQLVCQQLVDVAGWDDDPSQKTDRPDTIIMGTDDIGTDDPVVVVVVVVVPPHFYWYWDDDSVDIWIAGPVRDGSNRPHD

pLDDT: mean 92.46, std 6.1, range [56.34, 98.06]

Solvent-accessible surface area (backbone atoms only — not comparable to full-atom values): 6136 Å² total; per-residue (Å²): 115,48,41,28,47,34,36,29,43,36,32,52,80,82,44,78,45,80,48,62,34,36,40,33,15,84,49,66,68,48,36,51,44,28,53,44,46,49,52,51,43,52,40,84,58,76,47,49,74,47,94,79,44,32,24,36,43,80,91,47,27,38,35,31,66,72,47,77,42,82,43,56,74,71,58,46,54,53,52,65,72,64,70,78,54,57,52,34,38,33,47,82,41,76,93,55,56,40,48,26,35,90,87,66,49,44,55,69,76,72,36,123